Protein AF-A0A833X3F3-F1 (afdb_monomer)

Foldseek 3Di:
DDDDPDDDDDDDDPDDQDPVNVVVVVVVVVVPDPDDDDPDPDDDDDDDDDPPPPPPCVPVDPCDPVVVCVVPNDPPPPPDPPDDDDDDPVRDPVVDDDDDDPDPDDPDDDD

Structure (mmCIF, N/CA/C/O backbone):
data_AF-A0A833X3F3-F1
#
_entry.id   AF-A0A833X3F3-F1
#
loop_
_atom_site.group_PDB
_atom_site.id
_atom_site.type_symbol
_atom_site.label_atom_id
_atom_site.label_alt_id
_atom_site.label_comp_id
_atom_site.label_asym_id
_atom_site.label_entity_id
_atom_site.label_seq_id
_atom_site.pdbx_PDB_ins_code
_atom_site.Cartn_x
_atom_site.Cartn_y
_atom_site.Cartn_z
_atom_site.occupancy
_atom_site.B_iso_or_equiv
_atom_site.auth_seq_id
_atom_site.auth_comp_id
_atom_site.auth_asym_id
_atom_site.auth_atom_id
_atom_site.pdbx_PDB_model_num
ATOM 1 N N . MET A 1 1 ? 16.282 5.597 47.293 1.00 38.00 1 MET A N 1
ATOM 2 C CA . MET A 1 1 ? 17.051 6.548 46.465 1.00 38.00 1 MET A CA 1
ATOM 3 C C . MET A 1 1 ? 17.716 5.742 45.363 1.00 38.00 1 MET A C 1
ATOM 5 O O . MET A 1 1 ? 18.515 4.879 45.692 1.00 38.00 1 MET A O 1
ATOM 9 N N . ALA A 1 2 ? 17.310 5.920 44.106 1.00 45.19 2 ALA A N 1
ATOM 10 C CA . ALA A 1 2 ? 17.928 5.253 42.961 1.00 45.19 2 ALA A CA 1
ATOM 11 C C . ALA A 1 2 ? 18.658 6.318 42.140 1.00 45.19 2 ALA A C 1
ATOM 13 O O . ALA A 1 2 ? 18.017 7.202 41.574 1.00 45.19 2 ALA A O 1
ATOM 14 N N . GLU A 1 3 ? 19.988 6.266 42.126 1.00 47.59 3 GLU A N 1
ATOM 15 C CA . GLU A 1 3 ? 20.785 7.075 41.210 1.00 47.59 3 GLU A CA 1
ATOM 16 C C . GLU A 1 3 ? 20.753 6.424 39.828 1.00 47.59 3 GLU A C 1
ATOM 18 O O . GLU A 1 3 ? 21.233 5.309 39.631 1.00 47.59 3 GLU A O 1
ATOM 23 N N . VAL A 1 4 ? 20.162 7.124 38.862 1.00 52.81 4 VAL A N 1
ATOM 24 C CA . VAL A 1 4 ? 20.257 6.764 37.449 1.00 52.81 4 VAL A CA 1
ATOM 25 C C . VAL A 1 4 ? 21.462 7.510 36.892 1.00 52.81 4 VAL A C 1
ATOM 27 O O . VAL A 1 4 ? 21.416 8.723 36.684 1.00 52.81 4 VAL A O 1
ATOM 30 N N . LEU A 1 5 ? 22.561 6.791 36.672 1.00 58.34 5 LEU A N 1
ATOM 31 C CA . LEU A 1 5 ? 23.733 7.322 35.983 1.00 58.34 5 LEU A CA 1
ATOM 32 C C . LEU A 1 5 ? 23.346 7.643 34.533 1.00 58.34 5 LEU A C 1
ATOM 34 O O . LEU A 1 5 ? 23.220 6.752 33.693 1.00 58.34 5 LEU A O 1
ATOM 38 N N . SER A 1 6 ? 23.139 8.925 34.232 1.00 59.78 6 SER A N 1
ATOM 39 C CA . SER A 1 6 ? 22.945 9.390 32.859 1.00 59.78 6 SER A CA 1
ATOM 40 C C . SER A 1 6 ? 24.289 9.370 32.125 1.00 59.78 6 SER A C 1
ATOM 42 O O . SER A 1 6 ? 25.182 10.184 32.356 1.00 59.78 6 SER A O 1
ATOM 44 N N . SER A 1 7 ? 24.456 8.385 31.243 1.00 61.88 7 SER A N 1
ATOM 45 C CA . SER A 1 7 ? 25.636 8.275 30.387 1.00 61.88 7 SER A CA 1
ATOM 46 C C . SER A 1 7 ? 25.530 9.274 29.235 1.00 61.88 7 SER A C 1
ATOM 48 O O . SER A 1 7 ? 24.839 9.051 28.241 1.00 61.88 7 SER A O 1
ATOM 50 N N . ALA A 1 8 ? 26.194 10.417 29.377 1.00 66.19 8 ALA A N 1
ATOM 51 C CA . ALA A 1 8 ? 26.408 11.346 28.278 1.00 66.19 8 ALA A CA 1
ATOM 52 C C . ALA A 1 8 ? 27.613 10.898 27.428 1.00 66.19 8 ALA A C 1
ATOM 54 O O . ALA A 1 8 ? 28.658 10.587 27.998 1.00 66.19 8 ALA A O 1
ATOM 55 N N . ARG A 1 9 ? 27.504 10.971 26.081 1.00 61.28 9 ARG A N 1
ATOM 56 C CA . ARG A 1 9 ? 28.421 11.718 25.166 1.00 61.28 9 ARG A CA 1
ATOM 57 C C . ARG A 1 9 ? 28.469 11.181 23.713 1.00 61.28 9 ARG A C 1
ATOM 59 O O . ARG A 1 9 ? 29.050 10.131 23.492 1.00 61.28 9 ARG A O 1
ATOM 66 N N . LYS A 1 10 ? 28.016 12.044 22.768 1.00 62.38 10 LYS A N 1
ATOM 67 C CA . LYS A 1 10 ? 28.457 12.361 21.362 1.00 62.38 10 LYS A CA 1
ATOM 68 C C . LYS A 1 10 ? 28.687 11.176 20.386 1.00 62.38 10 LYS A C 1
ATOM 70 O O . LYS A 1 10 ? 29.169 10.138 20.798 1.00 62.38 10 LYS A O 1
ATOM 75 N N . ARG A 1 11 ? 28.491 11.270 19.053 1.00 59.59 11 ARG A N 1
ATO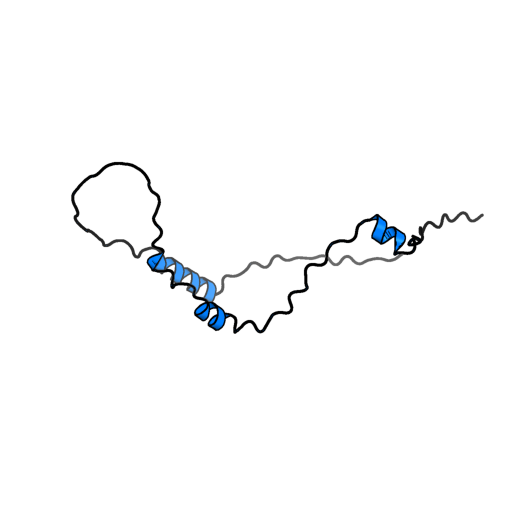M 76 C CA . ARG A 1 11 ? 29.162 12.149 18.049 1.00 59.59 11 ARG A CA 1
ATOM 77 C C . ARG A 1 11 ? 28.396 12.081 16.708 1.00 59.59 11 ARG A C 1
ATOM 79 O O . ARG A 1 11 ? 27.999 10.994 16.309 1.00 59.59 11 ARG A O 1
ATOM 86 N N . ASN A 1 12 ? 28.275 13.198 15.985 1.00 67.44 12 ASN A N 1
ATOM 87 C CA . ASN A 1 12 ? 27.904 13.192 14.562 1.00 67.44 12 ASN A CA 1
ATOM 88 C C . ASN A 1 12 ? 29.067 12.592 13.751 1.00 67.44 12 ASN A C 1
ATOM 90 O O . ASN A 1 12 ? 30.180 13.119 13.864 1.00 67.44 12 ASN A O 1
ATOM 94 N N . PRO A 1 13 ? 28.877 11.534 12.946 1.00 63.16 13 PRO A N 1
ATOM 95 C CA . PRO A 1 13 ? 29.948 11.056 12.087 1.00 63.16 13 PRO A CA 1
ATOM 96 C C . PRO A 1 13 ? 30.151 12.058 10.945 1.00 63.16 13 PRO A C 1
ATOM 98 O O . PRO A 1 13 ? 29.258 12.275 10.127 1.00 63.16 13 PRO A O 1
ATOM 101 N N . LYS A 1 14 ? 31.338 12.677 10.883 1.00 67.00 14 LYS A N 1
ATOM 102 C CA . LYS A 1 14 ? 31.827 13.288 9.642 1.00 67.00 14 LYS A CA 1
ATOM 103 C C . LYS A 1 14 ? 31.933 12.154 8.627 1.00 67.00 14 LYS A C 1
ATOM 105 O O . LYS A 1 14 ? 32.777 11.276 8.783 1.00 67.00 14 LYS A O 1
ATOM 110 N N . LYS A 1 15 ? 31.029 12.135 7.650 1.00 72.44 15 LYS A N 1
ATOM 111 C CA . LYS A 1 15 ? 31.095 11.195 6.535 1.00 72.44 15 LYS A CA 1
ATOM 112 C C . LYS A 1 15 ? 32.283 11.624 5.678 1.00 72.44 15 LYS A C 1
ATOM 114 O O . LYS A 1 15 ? 32.248 12.691 5.074 1.00 72.44 15 LYS A O 1
ATOM 119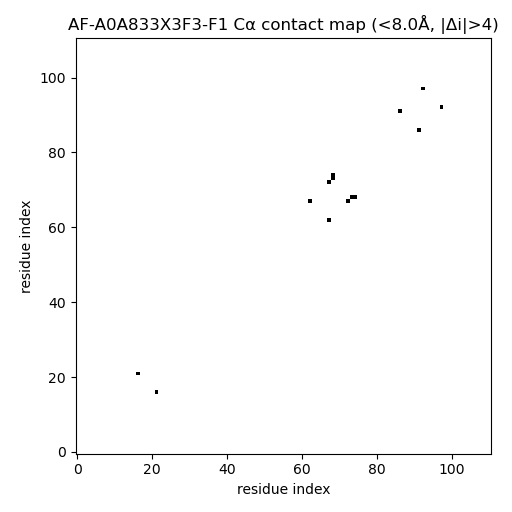 N N . PHE A 1 16 ? 33.359 10.851 5.727 1.00 77.50 16 PHE A N 1
ATOM 120 C CA . PHE A 1 16 ? 34.463 11.003 4.792 1.00 77.50 16 PHE A CA 1
ATOM 121 C C . PHE A 1 16 ? 33.992 10.430 3.459 1.00 77.50 16 PHE A C 1
ATOM 123 O O . PHE A 1 16 ? 33.497 9.305 3.433 1.00 77.50 16 PHE A O 1
ATOM 130 N N . LEU A 1 17 ? 34.086 11.225 2.392 1.00 83.62 17 LEU A N 1
ATOM 131 C CA . LEU A 1 17 ? 33.818 10.738 1.044 1.00 83.62 17 LEU A CA 1
ATOM 132 C C . LEU A 1 17 ? 34.808 9.617 0.741 1.00 83.62 17 LEU A C 1
ATOM 134 O O . LEU A 1 17 ? 36.013 9.759 0.966 1.00 83.62 17 LEU A O 1
ATOM 138 N N . THR A 1 18 ? 34.274 8.492 0.297 1.00 89.00 18 THR A N 1
ATOM 139 C CA . THR A 1 18 ? 35.054 7.323 -0.091 1.00 89.00 18 THR A CA 1
ATOM 140 C C . THR A 1 18 ? 35.553 7.478 -1.524 1.00 89.00 18 THR A C 1
ATOM 142 O O . THR A 1 18 ? 35.049 8.292 -2.296 1.00 89.00 18 THR A O 1
ATOM 145 N N . GLU A 1 19 ? 36.547 6.682 -1.911 1.00 87.81 19 GLU A N 1
ATOM 146 C CA . GLU A 1 19 ? 37.052 6.657 -3.289 1.00 87.81 19 GLU A CA 1
ATOM 147 C C . GLU A 1 19 ? 35.945 6.338 -4.306 1.00 87.81 19 GLU A C 1
ATOM 149 O O . GLU A 1 19 ? 35.893 6.936 -5.380 1.00 87.81 19 GLU A O 1
ATOM 154 N N . SER A 1 20 ? 34.986 5.494 -3.913 1.00 90.62 20 SER A N 1
ATOM 155 C CA . SER A 1 20 ? 33.786 5.214 -4.701 1.00 90.62 20 SER A CA 1
ATOM 156 C C . SER A 1 20 ? 32.909 6.453 -4.898 1.00 90.62 20 SER A C 1
ATOM 158 O O . SER A 1 20 ? 32.377 6.648 -5.988 1.00 90.62 20 SER A O 1
ATOM 160 N N . ASP A 1 21 ? 32.768 7.303 -3.876 1.00 93.00 21 ASP A N 1
ATOM 161 C CA . ASP A 1 21 ? 31.982 8.540 -3.980 1.00 93.00 21 ASP A CA 1
ATOM 162 C C . ASP A 1 21 ? 32.649 9.534 -4.944 1.00 93.00 21 ASP A C 1
ATOM 164 O O . ASP A 1 21 ? 31.972 10.204 -5.725 1.00 93.00 21 ASP A O 1
ATOM 168 N N . MET A 1 22 ? 33.985 9.598 -4.939 1.00 92.88 22 MET A N 1
ATOM 169 C CA . MET A 1 22 ? 34.743 10.432 -5.878 1.00 92.88 22 MET A CA 1
ATOM 170 C C . MET A 1 22 ? 34.644 9.916 -7.319 1.00 92.88 22 MET A C 1
ATOM 172 O O . MET A 1 22 ? 34.498 10.718 -8.241 1.00 92.88 22 MET A O 1
ATOM 176 N N . ALA A 1 23 ? 34.696 8.596 -7.521 1.00 93.19 23 ALA A N 1
ATOM 177 C CA . ALA A 1 23 ? 34.534 7.985 -8.839 1.00 93.19 23 ALA A CA 1
ATOM 178 C C . ALA A 1 23 ? 33.126 8.229 -9.407 1.00 93.19 23 ALA A C 1
ATOM 180 O O . ALA A 1 23 ? 32.982 8.610 -10.569 1.00 93.19 23 ALA A O 1
ATOM 181 N N . ALA A 1 24 ? 32.092 8.092 -8.572 1.00 92.94 24 ALA A N 1
ATOM 182 C CA . ALA A 1 24 ? 30.714 8.388 -8.958 1.00 92.94 24 ALA A CA 1
ATOM 183 C C . ALA A 1 24 ? 30.528 9.866 -9.345 1.00 92.94 24 ALA A C 1
ATOM 185 O O . ALA A 1 24 ? 29.888 10.170 -10.351 1.00 92.94 24 ALA A O 1
ATOM 186 N N . ALA A 1 25 ? 31.136 10.791 -8.594 1.00 91.69 25 ALA A N 1
ATOM 187 C CA . ALA A 1 25 ? 31.086 12.218 -8.911 1.00 91.69 25 ALA A CA 1
ATOM 188 C C . ALA A 1 25 ? 31.748 12.549 -10.263 1.00 91.69 25 ALA A C 1
ATOM 190 O O . ALA A 1 25 ? 31.244 13.395 -1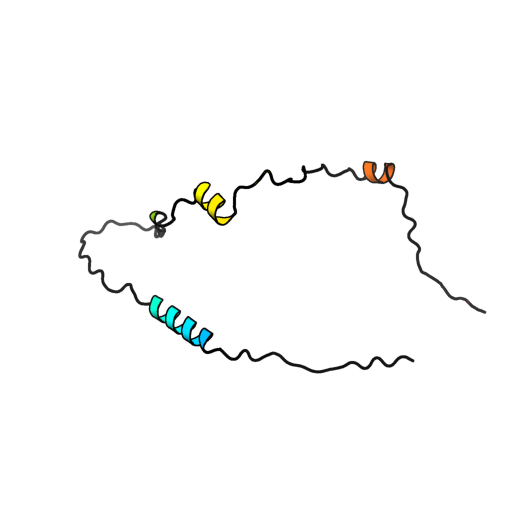1.000 1.00 91.69 25 ALA A O 1
ATOM 191 N N . GLN A 1 26 ? 32.842 11.869 -10.623 1.00 90.81 26 GLN A N 1
ATOM 192 C CA . GLN A 1 26 ? 33.497 12.059 -11.923 1.00 90.81 26 GLN A CA 1
ATOM 193 C C . GLN A 1 26 ? 32.629 11.596 -13.093 1.00 90.81 26 GLN A C 1
ATOM 195 O O . GLN A 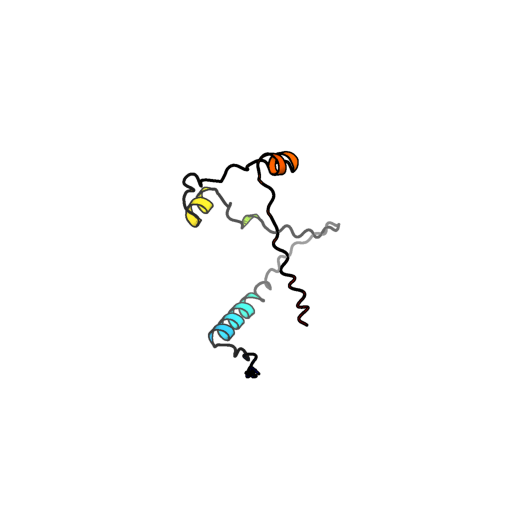1 26 ? 32.565 12.288 -14.106 1.00 90.81 26 GLN A O 1
ATOM 200 N N . GLN A 1 27 ? 31.928 10.470 -12.944 1.00 91.31 27 GLN A N 1
ATOM 201 C CA . GLN A 1 27 ? 31.003 10.000 -13.978 1.00 91.31 27 GLN A CA 1
ATOM 202 C C . GLN A 1 27 ? 29.834 10.969 -14.183 1.00 91.31 27 GLN A C 1
ATOM 204 O O . GLN A 1 27 ? 29.455 11.226 -15.320 1.00 91.31 27 GLN A O 1
ATOM 209 N N . LEU A 1 28 ? 29.305 11.567 -13.110 1.00 89.00 28 LEU A N 1
ATOM 210 C CA . LEU A 1 28 ? 28.257 12.588 -13.220 1.00 89.00 28 LEU A CA 1
ATOM 211 C C . LEU A 1 28 ? 28.732 13.849 -13.957 1.00 89.00 28 LEU A C 1
ATOM 213 O O . LEU A 1 28 ? 27.980 14.386 -14.762 1.00 89.00 28 LEU A O 1
ATOM 217 N N . MET A 1 29 ? 29.971 14.302 -13.727 1.00 86.81 29 MET A N 1
ATOM 218 C CA . MET A 1 29 ? 30.530 15.453 -14.453 1.00 86.81 29 MET A CA 1
ATOM 219 C C . MET A 1 29 ? 30.682 15.183 -15.956 1.00 86.81 29 MET A C 1
ATOM 221 O O . MET A 1 29 ? 30.466 16.085 -16.756 1.00 86.81 29 MET A O 1
ATOM 225 N N . GLN A 1 30 ? 31.018 13.950 -16.351 1.00 80.88 30 GLN A N 1
ATOM 226 C CA . GLN A 1 30 ? 31.160 13.578 -17.766 1.00 80.88 30 GLN A CA 1
ATOM 227 C C . GLN A 1 30 ? 29.833 13.596 -18.536 1.00 80.88 30 GLN A C 1
ATOM 229 O O . GLN A 1 30 ? 29.845 13.766 -19.747 1.00 80.88 30 GLN A O 1
ATOM 234 N N . LEU A 1 31 ? 28.698 13.441 -17.851 1.00 75.94 31 LEU A N 1
ATOM 235 C CA . LEU A 1 31 ? 27.372 13.436 -18.476 1.00 75.94 31 LEU A CA 1
ATOM 236 C C . LEU A 1 31 ? 26.781 14.841 -18.682 1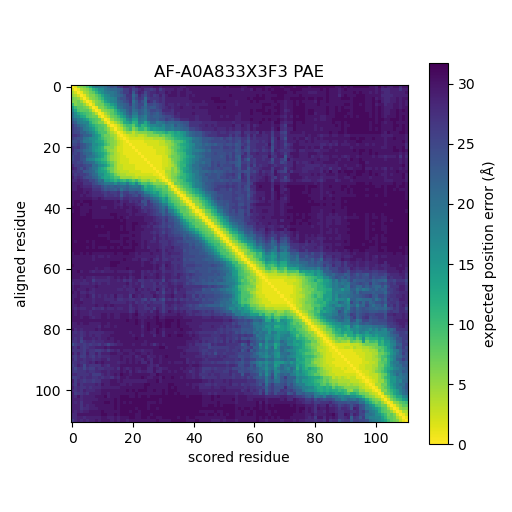.00 75.94 31 LEU A C 1
ATOM 238 O O . LEU A 1 31 ? 25.692 14.954 -19.234 1.00 75.94 31 LEU A O 1
ATOM 242 N N . SER A 1 32 ? 27.455 15.898 -18.219 1.00 70.69 32 SER A N 1
ATOM 243 C CA . SER A 1 32 ? 26.930 17.270 -18.269 1.00 70.69 32 SER A CA 1
ATOM 244 C C . SER A 1 32 ? 27.048 17.928 -19.650 1.00 70.69 32 SER A C 1
ATOM 246 O O . SER A 1 32 ? 26.201 18.747 -19.991 1.00 70.69 32 SER A O 1
ATOM 248 N N . ASP A 1 33 ? 28.063 17.587 -20.454 1.00 65.81 33 ASP A N 1
ATOM 249 C CA . ASP A 1 33 ? 28.489 18.445 -21.574 1.00 65.81 33 ASP A CA 1
ATOM 250 C C . ASP A 1 33 ? 28.513 17.731 -22.942 1.00 65.81 33 ASP A C 1
ATOM 252 O O . ASP A 1 33 ? 29.416 17.943 -23.751 1.00 65.81 33 ASP A O 1
ATOM 256 N N . GLU A 1 34 ? 27.509 16.906 -23.239 1.00 59.28 34 GLU A N 1
ATOM 257 C CA . GLU A 1 34 ? 27.372 16.241 -24.546 1.00 59.28 34 GLU A CA 1
ATOM 258 C C . GLU A 1 34 ? 26.133 16.737 -25.305 1.00 59.28 34 GLU A C 1
ATOM 260 O O . GLU A 1 34 ? 25.300 15.945 -25.712 1.00 59.28 34 GLU A O 1
ATOM 265 N N . ASP A 1 35 ? 26.001 18.050 -25.498 1.00 63.47 35 ASP A N 1
ATOM 266 C CA . ASP A 1 35 ? 25.100 18.612 -26.517 1.00 63.47 35 ASP A CA 1
ATOM 267 C C . ASP A 1 35 ? 25.641 19.961 -27.012 1.00 63.47 35 ASP A C 1
ATOM 269 O O . ASP A 1 35 ? 25.123 21.039 -26.729 1.00 63.47 35 ASP A O 1
ATOM 273 N N . SER A 1 36 ? 26.753 19.926 -27.751 1.00 60.53 36 SER A N 1
ATOM 274 C CA . SER A 1 36 ? 27.314 21.131 -28.377 1.00 60.53 36 SER A CA 1
ATOM 275 C C . SER A 1 36 ? 27.780 20.923 -29.813 1.00 60.53 36 SER A C 1
ATOM 277 O O . SER A 1 36 ? 28.732 21.556 -30.236 1.00 60.53 36 SER A O 1
ATOM 279 N N . ASN A 1 37 ? 27.112 20.079 -30.607 1.00 60.34 37 ASN A N 1
ATOM 280 C CA . ASN A 1 37 ? 27.330 20.056 -32.059 1.00 60.34 37 ASN A CA 1
ATOM 281 C C . ASN A 1 37 ? 26.076 19.624 -32.820 1.00 60.34 37 ASN A C 1
ATOM 283 O O . ASN A 1 37 ? 25.983 18.501 -33.306 1.00 60.34 37 ASN A O 1
ATOM 287 N N . ASN A 1 38 ? 25.129 20.543 -33.001 1.00 55.34 38 ASN A N 1
ATOM 288 C CA . ASN A 1 38 ? 24.186 20.408 -34.105 1.00 55.34 38 ASN A CA 1
ATOM 289 C C . ASN A 1 38 ? 23.911 21.767 -34.753 1.00 55.34 38 ASN A C 1
ATOM 291 O O . ASN A 1 38 ? 22.879 22.402 -34.547 1.00 55.34 38 ASN A O 1
ATOM 295 N N . ILE A 1 39 ? 24.877 22.236 -35.549 1.00 55.88 39 ILE A N 1
ATOM 296 C CA . ILE A 1 39 ? 24.642 23.305 -36.523 1.00 55.88 39 ILE A CA 1
ATOM 297 C C . ILE A 1 39 ? 23.790 22.693 -37.642 1.00 55.88 39 ILE A C 1
ATOM 299 O O . ILE A 1 39 ? 24.310 22.243 -38.660 1.00 55.88 39 ILE A O 1
ATOM 303 N N . ILE A 1 40 ? 22.471 22.651 -37.445 1.00 53.03 40 ILE A N 1
ATOM 304 C CA . ILE A 1 40 ? 21.515 22.426 -38.531 1.00 53.03 40 ILE A CA 1
ATOM 305 C C . ILE A 1 40 ? 20.997 23.792 -38.955 1.00 53.03 40 ILE A C 1
ATOM 307 O O . ILE A 1 40 ? 20.168 24.425 -38.303 1.00 53.03 40 ILE A O 1
ATOM 311 N N . THR A 1 41 ? 21.527 24.256 -40.078 1.00 55.88 41 THR A N 1
ATOM 312 C CA . THR A 1 41 ? 21.074 25.432 -40.809 1.00 55.88 41 THR A CA 1
ATOM 313 C C . THR A 1 41 ? 19.684 25.192 -41.398 1.00 55.88 41 THR A C 1
ATOM 315 O O . THR A 1 41 ? 19.553 24.892 -42.579 1.00 55.88 41 THR A O 1
ATOM 318 N N . ASN A 1 42 ? 18.625 25.379 -40.611 1.00 48.44 42 ASN A N 1
ATOM 319 C CA . ASN A 1 42 ? 17.264 25.424 -41.145 1.00 48.44 42 ASN A CA 1
ATOM 320 C C . ASN A 1 42 ? 16.624 26.791 -40.906 1.00 48.44 42 ASN A C 1
ATOM 322 O O . ASN A 1 42 ? 16.051 27.106 -39.868 1.00 48.44 42 ASN A O 1
ATOM 326 N N . ASN A 1 43 ? 16.715 27.607 -41.953 1.00 52.78 43 ASN A N 1
ATOM 327 C CA . ASN A 1 43 ? 15.851 28.753 -42.175 1.00 52.78 43 ASN A CA 1
ATOM 328 C C . ASN A 1 43 ? 14.382 28.304 -42.085 1.00 52.78 43 ASN A C 1
ATOM 330 O O . ASN A 1 43 ? 13.982 27.437 -42.858 1.00 52.78 43 ASN A O 1
ATOM 334 N N . LYS A 1 44 ? 13.569 28.943 -41.235 1.00 45.62 44 LYS A N 1
ATOM 335 C CA . LYS A 1 44 ? 12.436 29.821 -41.616 1.00 45.62 44 LYS A CA 1
ATOM 336 C C . LYS A 1 44 ? 11.469 29.963 -40.433 1.00 45.62 44 LYS A C 1
ATOM 338 O O . LYS A 1 44 ? 10.842 29.007 -40.002 1.00 45.62 44 LYS A O 1
ATOM 343 N N . LYS A 1 45 ? 11.354 31.203 -39.959 1.00 53.31 45 LYS A N 1
ATOM 344 C CA . LYS A 1 45 ? 10.437 31.688 -38.923 1.00 53.31 45 LYS A CA 1
ATOM 345 C C . LYS A 1 45 ? 8.995 31.226 -39.167 1.00 53.31 45 LYS A C 1
ATOM 347 O O . LYS A 1 45 ? 8.479 31.455 -40.265 1.00 53.31 45 LYS A O 1
ATOM 352 N N . LYS A 1 46 ? 8.352 30.691 -38.129 1.00 44.75 46 LYS A N 1
ATOM 353 C CA . LYS A 1 46 ? 6.920 30.855 -37.862 1.00 44.75 46 LYS A CA 1
ATOM 354 C C . LYS A 1 46 ? 6.726 31.020 -36.360 1.00 44.75 46 LYS A C 1
ATOM 356 O O . LYS A 1 46 ? 7.425 30.397 -35.572 1.00 44.75 46 LYS A O 1
ATOM 361 N N . ASP A 1 47 ? 5.861 31.967 -36.055 1.00 51.41 47 ASP A N 1
ATOM 362 C CA . ASP A 1 47 ? 5.647 32.613 -34.773 1.00 51.41 47 ASP A CA 1
ATOM 363 C C . ASP A 1 47 ? 4.870 31.748 -33.767 1.00 51.41 47 ASP A C 1
ATOM 365 O O . ASP A 1 47 ? 4.208 30.788 -34.158 1.00 51.41 47 ASP A O 1
ATOM 369 N N . ALA A 1 48 ? 4.882 32.236 -32.520 1.00 46.78 48 ALA A N 1
ATOM 370 C CA . ALA A 1 48 ? 4.006 31.919 -31.387 1.00 46.78 48 ALA A CA 1
ATOM 371 C C . ALA A 1 48 ? 4.395 30.708 -30.516 1.00 46.78 48 ALA A C 1
ATOM 373 O O . ALA A 1 48 ? 4.007 29.579 -30.777 1.00 46.78 48 ALA A O 1
ATOM 374 N N . ASP A 1 49 ? 5.177 31.009 -29.473 1.00 52.72 49 ASP A N 1
ATOM 375 C CA . ASP A 1 49 ? 4.723 30.967 -28.070 1.00 52.72 49 ASP A CA 1
ATOM 376 C C . ASP A 1 49 ? 3.833 29.769 -27.692 1.00 52.72 49 ASP A C 1
ATOM 378 O O . ASP A 1 49 ? 2.611 29.886 -27.718 1.00 52.72 49 ASP A O 1
ATOM 382 N N . ASP A 1 50 ? 4.465 28.641 -27.361 1.00 46.62 50 ASP A N 1
ATOM 383 C CA . ASP A 1 50 ? 4.090 27.750 -26.250 1.00 46.62 50 ASP A CA 1
ATOM 384 C C . ASP A 1 50 ? 5.218 26.716 -26.079 1.00 46.62 50 ASP A C 1
ATOM 386 O O . ASP A 1 50 ? 5.347 25.769 -26.855 1.00 46.62 50 ASP A O 1
ATOM 390 N N . ASP A 1 51 ? 6.116 26.962 -25.126 1.00 48.56 51 ASP A N 1
ATOM 391 C CA . ASP A 1 51 ? 7.223 26.064 -24.779 1.00 48.56 51 ASP A CA 1
ATOM 392 C C . ASP A 1 51 ? 6.694 24.957 -23.853 1.00 48.56 51 ASP A C 1
ATOM 394 O O . ASP A 1 51 ? 6.990 24.906 -22.659 1.00 48.56 51 ASP A O 1
ATOM 398 N N . GLU A 1 52 ? 5.836 24.091 -24.395 1.00 55.34 52 GLU A N 1
ATOM 399 C CA . GLU A 1 52 ? 5.658 22.754 -23.843 1.00 55.34 52 GLU A CA 1
ATOM 400 C C . GLU A 1 52 ? 6.758 21.883 -24.451 1.00 55.34 52 GLU A C 1
ATOM 402 O O . GLU A 1 52 ? 6.661 21.445 -25.598 1.00 55.34 52 GLU A O 1
ATOM 407 N N . GLU A 1 53 ? 7.833 21.648 -23.691 1.00 56.56 53 GLU A N 1
ATOM 408 C CA . GLU A 1 53 ? 8.781 20.578 -23.993 1.00 56.56 53 GLU A CA 1
ATOM 409 C C . GLU A 1 53 ? 7.990 19.269 -24.163 1.00 56.56 53 GLU A C 1
ATOM 411 O O . GLU A 1 53 ? 7.628 18.603 -23.186 1.00 56.56 53 GLU A O 1
ATOM 416 N N . GLU A 1 54 ? 7.711 18.883 -25.410 1.00 58.69 54 GLU A N 1
ATOM 417 C CA . GLU A 1 54 ? 7.265 17.537 -25.737 1.00 58.69 54 GLU A CA 1
ATOM 418 C C . GLU A 1 54 ? 8.412 16.588 -25.393 1.00 58.69 54 GLU A C 1
ATOM 420 O O . GLU A 1 54 ? 9.312 16.313 -26.189 1.00 58.69 54 GLU A O 1
ATOM 425 N N . VAL A 1 55 ? 8.399 16.108 -24.151 1.00 61.47 55 VAL A N 1
ATOM 426 C CA . VAL A 1 55 ? 9.282 15.047 -23.687 1.00 61.47 55 VAL A CA 1
ATOM 427 C C . VAL A 1 55 ? 9.069 13.871 -24.635 1.00 61.47 55 VAL A C 1
ATOM 429 O O . VAL A 1 55 ? 7.974 13.311 -24.664 1.00 61.47 55 VAL A O 1
ATOM 432 N N . ASP A 1 56 ? 10.093 13.515 -25.414 1.00 55.50 56 ASP A N 1
ATOM 433 C CA . ASP A 1 56 ? 10.093 12.384 -26.346 1.00 55.50 56 ASP A CA 1
ATOM 434 C C . ASP A 1 56 ? 9.731 11.087 -25.596 1.00 55.50 56 ASP A C 1
ATOM 436 O O . ASP A 1 56 ? 10.581 10.364 -25.065 1.00 55.50 56 ASP A O 1
ATOM 440 N N . GLN A 1 57 ? 8.430 10.791 -25.514 1.00 57.66 57 GLN A N 1
ATOM 441 C CA . GLN A 1 57 ? 7.915 9.575 -24.886 1.00 57.66 57 GLN A CA 1
ATOM 442 C C . GLN A 1 57 ? 8.249 8.333 -25.720 1.00 57.66 57 GLN A C 1
ATOM 444 O O . GLN A 1 57 ? 8.067 7.215 -25.242 1.00 57.66 57 GLN A O 1
ATOM 449 N N . SER A 1 58 ? 8.789 8.506 -26.931 1.00 57.28 58 SER A N 1
ATOM 450 C CA . SER A 1 58 ? 9.103 7.423 -27.863 1.00 57.28 58 SER A CA 1
ATOM 451 C C . SER A 1 58 ? 10.261 6.540 -27.377 1.00 57.28 58 SER A C 1
ATOM 453 O O . SER A 1 58 ? 10.400 5.396 -27.807 1.00 57.28 58 SER A O 1
ATOM 455 N N . ARG A 1 59 ? 11.070 7.014 -26.414 1.00 57.53 59 ARG A N 1
ATOM 456 C CA . ARG A 1 59 ? 12.111 6.198 -25.751 1.00 57.53 59 ARG A CA 1
ATOM 457 C C . ARG A 1 59 ? 11.610 5.385 -24.561 1.00 57.53 59 ARG A C 1
ATOM 459 O O . ARG A 1 59 ? 12.353 4.550 -24.038 1.00 57.53 59 ARG A O 1
ATOM 466 N N . ARG A 1 60 ? 10.377 5.610 -24.098 1.00 62.75 60 ARG A N 1
ATOM 467 C CA . AR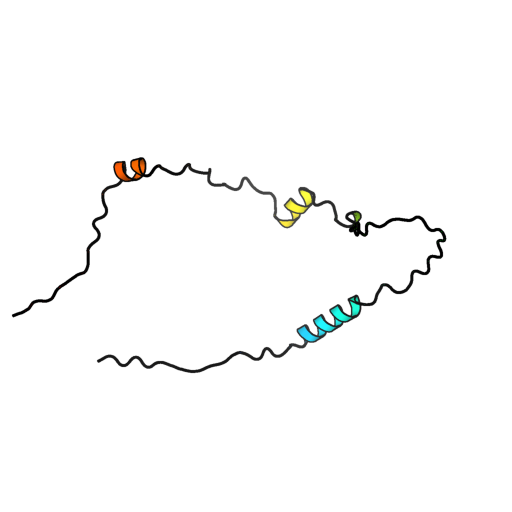G A 1 60 ? 9.780 4.782 -23.049 1.00 62.75 60 ARG A CA 1
ATOM 468 C C . ARG A 1 60 ? 9.346 3.479 -23.706 1.00 62.75 60 ARG A C 1
ATOM 470 O O . ARG A 1 60 ? 8.265 3.403 -24.273 1.00 62.75 60 ARG A O 1
ATOM 477 N N . SER A 1 61 ? 10.218 2.469 -23.635 1.00 67.88 61 SER A N 1
ATOM 478 C CA . SER A 1 61 ? 9.848 1.075 -23.899 1.00 67.88 61 SER A CA 1
ATOM 479 C C . SER A 1 61 ? 8.463 0.830 -23.306 1.00 67.88 61 SER A C 1
ATOM 481 O O . SER A 1 61 ? 8.257 1.094 -22.116 1.00 67.88 61 SER A O 1
ATOM 483 N N . GLU A 1 62 ? 7.507 0.439 -24.149 1.00 78.25 62 GLU A N 1
ATOM 484 C CA . GLU A 1 62 ? 6.131 0.207 -23.731 1.00 78.25 62 GLU A CA 1
ATOM 485 C C . GLU A 1 62 ? 6.159 -0.753 -22.541 1.00 78.25 62 GLU A C 1
ATOM 487 O O . GLU A 1 62 ? 6.600 -1.900 -22.649 1.00 78.25 62 GLU A O 1
ATOM 492 N N . ILE A 1 63 ? 5.743 -0.266 -21.369 1.00 83.56 63 ILE A N 1
ATOM 493 C CA . ILE A 1 63 ? 5.680 -1.091 -20.165 1.00 83.56 63 ILE A CA 1
ATOM 494 C C . ILE A 1 63 ? 4.506 -2.047 -20.364 1.00 83.56 63 ILE A C 1
ATOM 496 O O . ILE A 1 63 ? 3.361 -1.750 -20.023 1.00 83.56 63 ILE A O 1
ATOM 500 N N . THR A 1 64 ? 4.791 -3.186 -20.984 1.00 87.81 64 THR A N 1
ATOM 501 C CA . THR A 1 64 ? 3.810 -4.237 -21.231 1.00 87.81 64 THR A CA 1
ATOM 502 C C . THR A 1 64 ? 3.626 -5.093 -19.984 1.00 87.81 64 THR A C 1
ATOM 504 O O . THR A 1 64 ? 4.514 -5.205 -19.136 1.00 87.81 64 THR A O 1
ATOM 507 N N . SER A 1 65 ? 2.481 -5.770 -19.890 1.00 81.69 65 SER A N 1
ATOM 508 C CA . SER A 1 65 ? 2.253 -6.767 -18.839 1.00 81.69 65 SER A CA 1
ATOM 509 C C . SER A 1 65 ? 3.335 -7.851 -18.821 1.00 81.69 65 SER A C 1
ATOM 511 O O . SER A 1 65 ? 3.681 -8.321 -17.748 1.00 81.69 65 SER A O 1
ATOM 513 N N . ALA A 1 66 ? 3.929 -8.185 -19.973 1.00 87.25 66 ALA A N 1
ATOM 514 C CA . ALA A 1 66 ? 5.034 -9.137 -20.058 1.00 87.25 66 ALA A CA 1
ATOM 515 C C . ALA A 1 66 ? 6.297 -8.635 -19.338 1.00 87.25 66 ALA A C 1
ATOM 517 O O . ALA A 1 66 ? 6.886 -9.382 -18.566 1.00 87.25 66 ALA A O 1
ATOM 518 N N . VAL A 1 67 ? 6.668 -7.362 -19.523 1.00 90.75 67 VAL A N 1
ATOM 519 C CA . VAL A 1 67 ? 7.812 -6.744 -18.823 1.00 90.75 67 VAL A CA 1
ATOM 520 C C . VAL A 1 67 ? 7.557 -6.683 -17.313 1.00 90.75 67 VAL A C 1
ATOM 522 O O . VAL A 1 67 ? 8.455 -6.925 -16.510 1.00 90.75 67 VAL A O 1
ATOM 525 N N . ILE A 1 68 ? 6.317 -6.403 -16.904 1.00 88.88 68 ILE A N 1
ATOM 526 C CA . ILE A 1 68 ? 5.932 -6.395 -15.486 1.00 88.88 68 ILE A CA 1
ATOM 527 C C . ILE A 1 68 ? 6.012 -7.813 -14.894 1.00 88.88 68 ILE A C 1
ATOM 529 O O . ILE A 1 68 ? 6.579 -7.984 -13.816 1.00 88.88 68 ILE A O 1
ATOM 533 N N . GLU A 1 69 ? 5.489 -8.826 -15.590 1.00 90.31 69 GLU A N 1
ATOM 534 C CA . GLU A 1 69 ? 5.573 -10.234 -15.172 1.00 90.31 69 GLU A CA 1
ATOM 535 C C . GLU A 1 69 ? 7.015 -10.757 -15.144 1.00 90.31 69 GLU A C 1
ATOM 537 O O . GLU A 1 69 ? 7.339 -11.601 -14.313 1.00 90.31 69 GLU A O 1
ATOM 542 N N . GLU A 1 70 ? 7.893 -10.271 -16.019 1.00 86.62 70 GLU A N 1
ATOM 543 C CA . GLU A 1 70 ? 9.314 -10.632 -16.026 1.00 86.62 70 GLU A CA 1
ATOM 544 C C . GLU A 1 70 ? 10.040 -10.093 -14.786 1.00 86.62 70 GLU A C 1
ATOM 546 O O . GLU A 1 70 ? 10.799 -10.821 -14.145 1.00 86.62 70 GLU A O 1
ATOM 551 N N . ILE A 1 71 ? 9.772 -8.839 -14.410 1.00 91.69 71 ILE A N 1
ATOM 552 C CA . ILE A 1 71 ? 10.429 -8.182 -13.270 1.00 91.69 71 ILE A CA 1
ATOM 553 C C . ILE A 1 71 ? 9.862 -8.672 -11.930 1.00 91.69 71 ILE A C 1
ATOM 555 O O . ILE A 1 71 ? 10.616 -8.893 -10.982 1.00 91.69 71 ILE A O 1
ATOM 559 N N . PHE A 1 72 ? 8.538 -8.821 -11.828 1.00 87.56 72 PHE A N 1
ATOM 560 C CA . PHE A 1 72 ? 7.847 -9.117 -10.565 1.00 87.56 72 PHE A CA 1
ATOM 561 C C . PHE A 1 72 ? 7.369 -10.571 -10.438 1.00 87.56 72 PHE A C 1
ATOM 563 O O . PHE A 1 72 ? 6.893 -10.966 -9.372 1.00 87.56 72 PHE A O 1
ATOM 570 N N . GLY A 1 73 ? 7.518 -11.378 -11.489 1.00 87.50 73 GLY A N 1
ATOM 571 C CA . GLY A 1 73 ? 6.943 -12.716 -11.570 1.00 87.50 73 GLY A CA 1
ATOM 572 C C . GLY A 1 73 ? 5.448 -12.692 -11.905 1.00 87.50 73 GLY A C 1
ATOM 573 O O . GLY A 1 73 ? 4.776 -11.661 -11.852 1.00 87.50 73 GLY A O 1
ATOM 574 N N . LYS A 1 74 ? 4.901 -13.864 -12.241 1.00 85.25 74 LYS A N 1
ATOM 575 C CA . LYS A 1 74 ? 3.457 -14.029 -12.445 1.00 85.25 74 LYS A CA 1
ATOM 576 C C . LYS A 1 74 ? 2.745 -13.949 -11.101 1.00 85.25 74 LYS A C 1
ATOM 578 O O . LYS A 1 74 ? 3.056 -14.708 -10.185 1.00 85.25 74 LYS A O 1
ATOM 583 N N . GLU A 1 75 ? 1.784 -13.037 -10.987 1.00 76.06 75 GLU A N 1
ATOM 584 C CA . GLU A 1 75 ? 0.970 -12.902 -9.782 1.00 76.06 75 GLU A CA 1
ATOM 585 C C . GLU A 1 75 ? 0.009 -14.098 -9.668 1.00 76.06 75 GLU A C 1
ATOM 587 O O . GLU A 1 75 ? -1.108 -14.092 -10.192 1.00 76.06 75 GLU A O 1
ATOM 592 N N . ASP A 1 76 ? 0.426 -15.149 -8.962 1.00 73.44 76 ASP A N 1
ATOM 593 C CA . ASP A 1 76 ? -0.475 -16.226 -8.557 1.00 73.44 76 ASP A CA 1
ATOM 594 C C . ASP A 1 76 ? -1.469 -15.678 -7.530 1.00 73.44 76 ASP A C 1
ATOM 596 O O . ASP A 1 76 ? -1.155 -15.560 -6.347 1.00 73.44 76 ASP A O 1
ATOM 600 N N . ARG A 1 77 ? -2.663 -15.297 -8.017 1.00 67.81 77 ARG A N 1
ATOM 601 C CA . ARG A 1 77 ? -3.873 -14.903 -7.264 1.00 67.81 77 ARG A CA 1
ATOM 602 C C . ARG A 1 77 ? -3.566 -14.467 -5.831 1.00 67.81 77 ARG A C 1
ATOM 604 O O . ARG A 1 77 ? -3.922 -15.163 -4.875 1.00 67.81 77 ARG A O 1
ATOM 611 N N . VAL A 1 78 ? -2.924 -13.308 -5.684 1.00 66.94 78 VAL A N 1
ATOM 612 C CA . VAL A 1 78 ? -2.644 -12.736 -4.367 1.00 66.94 78 VAL A CA 1
ATOM 613 C C . VAL A 1 78 ? -3.955 -12.676 -3.598 1.00 66.94 78 VAL A C 1
ATOM 615 O O . VAL A 1 78 ? -4.959 -12.132 -4.070 1.00 66.94 78 VAL A O 1
ATOM 618 N N . TYR A 1 79 ? -3.963 -13.304 -2.422 1.00 68.31 79 TYR A N 1
ATOM 619 C CA . TYR A 1 79 ? -5.119 -13.403 -1.541 1.00 68.31 79 TYR A CA 1
ATOM 620 C C . TYR A 1 79 ? -5.416 -12.018 -0.962 1.00 68.31 79 TYR A C 1
ATOM 622 O O . TYR A 1 79 ? -5.128 -11.730 0.198 1.00 68.31 79 TYR A O 1
ATOM 630 N N . ARG A 1 80 ? -5.948 -11.111 -1.786 1.00 71.06 80 ARG A N 1
ATOM 631 C CA . ARG A 1 80 ? -6.304 -9.768 -1.352 1.00 71.06 80 ARG A CA 1
ATOM 632 C C . ARG A 1 80 ? -7.434 -9.918 -0.338 1.00 71.06 80 ARG A C 1
ATOM 634 O O . ARG A 1 80 ? -8.513 -10.394 -0.711 1.00 71.06 80 ARG A O 1
ATOM 641 N N . PRO A 1 81 ? -7.237 -9.522 0.932 1.00 74.50 81 PRO A N 1
ATOM 642 C CA . PRO A 1 81 ? -8.307 -9.588 1.909 1.00 74.50 81 PRO A CA 1
ATOM 643 C C . PRO A 1 81 ? -9.491 -8.786 1.372 1.00 74.50 81 PRO A C 1
ATOM 645 O O . PRO A 1 81 ? -9.350 -7.609 1.024 1.00 74.50 81 PRO A O 1
ATOM 648 N N . LYS A 1 82 ? -10.661 -9.425 1.253 1.00 80.12 82 LYS A N 1
ATOM 649 C CA . LYS A 1 82 ? -11.877 -8.726 0.827 1.00 80.12 82 LYS A CA 1
ATOM 650 C C . LYS A 1 82 ? -12.092 -7.546 1.770 1.00 80.12 82 LYS A C 1
ATOM 652 O O . LYS A 1 82 ? -12.056 -7.723 2.988 1.00 80.12 82 LYS A O 1
ATOM 657 N N . LYS A 1 83 ? -12.328 -6.353 1.212 1.00 80.62 83 LYS A N 1
ATOM 658 C CA . LYS A 1 83 ? -12.654 -5.162 2.004 1.00 80.62 83 LYS A CA 1
ATOM 659 C C . LYS A 1 83 ? -13.881 -5.480 2.862 1.00 80.62 83 LYS A C 1
ATOM 661 O O . LYS A 1 83 ? -14.987 -5.630 2.344 1.00 80.62 83 LYS A O 1
ATOM 666 N N . ARG A 1 84 ? -13.682 -5.643 4.171 1.00 78.25 84 ARG A N 1
ATOM 667 C CA . ARG A 1 84 ? -14.781 -5.821 5.125 1.00 78.25 84 ARG A CA 1
ATOM 668 C C . ARG A 1 84 ? -15.415 -4.457 5.355 1.00 78.25 84 ARG A C 1
ATOM 670 O O . ARG A 1 84 ? -14.709 -3.466 5.506 1.00 78.25 84 ARG A O 1
ATOM 677 N N . ARG A 1 85 ? -16.747 -4.405 5.378 1.00 87.44 85 ARG A N 1
ATOM 678 C CA . ARG A 1 85 ? -17.456 -3.191 5.794 1.00 87.44 85 ARG A CA 1
ATOM 679 C C . ARG A 1 85 ? -17.166 -2.927 7.271 1.00 87.44 85 ARG A C 1
ATOM 681 O O . ARG A 1 85 ? -17.121 -3.871 8.064 1.00 87.44 85 ARG A O 1
ATOM 688 N N . TYR A 1 86 ? -16.973 -1.658 7.620 1.00 89.62 86 TYR A N 1
ATOM 689 C CA . TYR A 1 86 ? -16.891 -1.238 9.014 1.00 89.62 86 TYR A CA 1
ATOM 690 C C . TYR A 1 86 ? -18.214 -1.545 9.723 1.00 89.62 86 TYR A C 1
ATOM 692 O O . TYR A 1 86 ? -19.286 -1.496 9.116 1.00 89.62 86 TYR A O 1
ATOM 700 N N . ARG A 1 87 ? -18.127 -1.905 11.005 1.00 92.19 87 ARG A N 1
ATOM 701 C CA . ARG A 1 87 ? -19.302 -2.061 11.868 1.00 92.19 87 ARG A CA 1
ATOM 702 C C . ARG A 1 87 ? -19.743 -0.686 12.368 1.00 92.19 87 ARG A C 1
ATOM 704 O O . ARG A 1 87 ? -18.903 0.191 12.552 1.00 92.19 87 ARG A O 1
ATOM 711 N N . THR A 1 88 ? -21.042 -0.513 12.591 1.00 95.38 88 THR A N 1
ATOM 712 C CA . THR A 1 88 ? -21.574 0.677 13.269 1.00 95.38 88 THR A CA 1
ATOM 713 C C . THR A 1 88 ? -21.194 0.660 14.751 1.00 95.38 88 THR A C 1
ATOM 715 O O . THR A 1 88 ? -20.917 -0.406 15.307 1.00 95.38 88 THR A O 1
ATOM 718 N N . LEU A 1 89 ? -21.206 1.829 15.400 1.00 94.50 89 LEU A N 1
ATOM 719 C CA . LEU A 1 89 ? -20.952 1.935 16.842 1.00 94.50 89 LEU A CA 1
ATOM 720 C C . LEU A 1 89 ? -21.958 1.102 17.645 1.00 94.50 89 LEU A C 1
ATOM 722 O O . LEU A 1 89 ? -21.545 0.289 18.467 1.00 94.50 89 LEU A O 1
ATOM 726 N N . ASP A 1 90 ? -23.251 1.194 17.326 1.00 95.88 90 ASP A N 1
ATOM 727 C CA . ASP A 1 90 ? -24.302 0.399 17.979 1.00 95.88 90 ASP A CA 1
ATOM 728 C C . ASP A 1 90 ? -24.055 -1.108 17.852 1.00 95.88 90 ASP A C 1
ATOM 730 O O . ASP A 1 90 ? -24.218 -1.859 18.815 1.00 95.88 90 ASP A O 1
ATOM 734 N N . SER A 1 91 ? -23.597 -1.571 16.681 1.00 95.50 91 SER A N 1
ATOM 735 C CA . SER A 1 91 ? -23.248 -2.980 16.468 1.00 95.50 91 SER A CA 1
ATOM 736 C C . SER A 1 91 ? -22.075 -3.422 17.340 1.00 95.50 91 SER A C 1
ATOM 738 O O . SER A 1 91 ? -22.002 -4.595 17.698 1.00 95.50 91 SER A O 1
ATOM 740 N N . ILE A 1 92 ? -21.147 -2.523 17.664 1.00 95.06 92 ILE A N 1
ATOM 741 C CA . ILE A 1 92 ? -20.024 -2.823 18.553 1.00 95.06 92 ILE A CA 1
ATOM 742 C C . ILE A 1 92 ? -20.516 -2.856 20.001 1.00 95.06 92 ILE A C 1
ATOM 744 O O . ILE A 1 92 ? -20.255 -3.839 20.689 1.00 95.06 92 ILE A O 1
ATOM 748 N N . TYR A 1 93 ? -21.272 -1.853 20.453 1.00 93.44 93 TYR A N 1
ATOM 749 C CA . TYR A 1 93 ? -21.770 -1.787 21.833 1.00 93.44 93 TYR A CA 1
ATOM 750 C C . TYR A 1 93 ? -22.739 -2.919 22.183 1.00 93.44 93 TYR A C 1
ATOM 752 O O . TYR A 1 93 ? -22.689 -3.442 23.290 1.00 93.44 93 TYR A O 1
ATOM 760 N N . THR A 1 94 ? -23.583 -3.344 21.243 1.00 94.50 94 THR A N 1
ATOM 761 C CA . THR A 1 94 ? -24.503 -4.477 21.461 1.00 94.50 94 THR A CA 1
ATOM 762 C C . THR A 1 94 ? -23.803 -5.835 21.417 1.00 94.50 94 THR A C 1
ATOM 764 O O . THR A 1 94 ? -24.229 -6.767 22.094 1.00 94.50 94 THR A O 1
ATOM 767 N N . ALA A 1 95 ? -22.726 -5.968 20.634 1.00 95.81 95 ALA A N 1
ATOM 768 C CA . ALA A 1 95 ? -21.998 -7.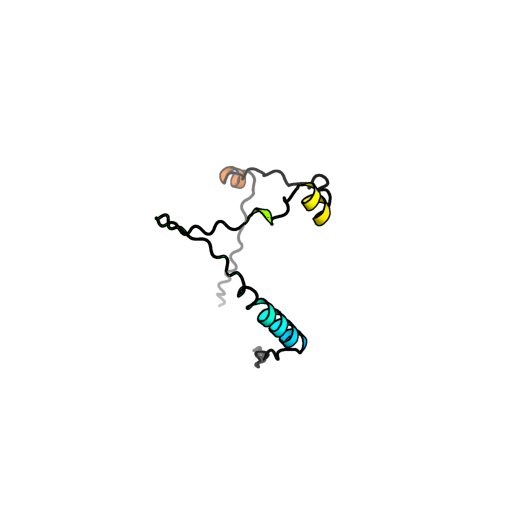229 20.488 1.00 95.81 95 ALA A CA 1
ATOM 769 C C . ALA A 1 95 ? -20.874 -7.423 21.518 1.00 95.81 95 ALA A C 1
ATOM 771 O O . ALA A 1 95 ? -20.340 -8.529 21.630 1.00 95.81 95 ALA A O 1
ATOM 772 N N . THR A 1 96 ? -20.462 -6.368 22.224 1.00 94.25 96 THR A N 1
ATOM 773 C CA . THR A 1 96 ? -19.326 -6.399 23.156 1.00 94.25 96 THR A CA 1
ATOM 774 C C . THR A 1 96 ? -19.774 -6.158 24.594 1.00 94.25 96 THR A C 1
ATOM 776 O O . THR A 1 96 ? -20.787 -5.518 24.854 1.00 94.25 96 THR A O 1
ATOM 779 N N . LYS A 1 97 ? -19.022 -6.707 25.555 1.00 91.81 97 LYS A N 1
ATOM 780 C CA . LYS A 1 97 ? -19.219 -6.410 26.979 1.00 91.81 97 LYS A CA 1
ATOM 781 C C . LYS A 1 97 ? -18.467 -5.122 27.333 1.00 91.81 97 LYS A C 1
ATOM 783 O O . LYS A 1 97 ? -17.371 -4.925 26.803 1.00 91.81 97 LYS A O 1
ATOM 788 N N . PRO A 1 98 ? -19.004 -4.280 28.232 1.00 87.56 98 PRO A N 1
ATOM 789 C CA . PRO A 1 98 ? -18.312 -3.075 28.669 1.00 87.56 98 PRO A CA 1
ATOM 790 C C . PRO A 1 98 ? -16.965 -3.437 29.303 1.00 87.56 98 PRO A C 1
ATOM 792 O O . PRO A 1 98 ? -16.864 -4.369 30.104 1.00 87.56 98 PRO A O 1
ATOM 795 N N . MET A 1 99 ? -15.924 -2.704 28.917 1.00 85.00 99 MET A N 1
ATOM 796 C CA . MET A 1 99 ? -14.586 -2.869 29.470 1.00 85.00 99 MET A CA 1
ATOM 797 C C . MET A 1 99 ? -14.486 -2.056 30.762 1.00 85.00 99 MET A C 1
ATOM 799 O O . MET A 1 99 ? -14.635 -0.838 30.740 1.00 85.00 99 MET A O 1
ATOM 803 N N . MET A 1 100 ? -14.245 -2.727 31.890 1.00 84.94 100 MET A N 1
ATOM 804 C CA . MET A 1 100 ? -14.024 -2.054 33.172 1.00 84.94 100 MET A CA 1
ATOM 805 C C . MET A 1 100 ? -12.603 -1.489 33.184 1.00 84.94 100 MET A C 1
ATOM 807 O O . MET A 1 100 ? -11.632 -2.246 33.254 1.00 84.94 100 MET A O 1
ATOM 811 N N . ILE A 1 101 ? -12.481 -0.168 33.088 1.00 83.06 101 ILE A N 1
ATOM 812 C CA . ILE A 1 101 ? -11.207 0.529 33.258 1.00 83.06 101 ILE A CA 1
ATOM 813 C C . ILE A 1 101 ? -10.927 0.552 34.762 1.00 83.06 101 ILE A C 1
ATOM 815 O O . ILE A 1 101 ? -11.717 1.092 35.532 1.00 83.06 101 ILE A O 1
ATOM 819 N N . ARG A 1 102 ? -9.843 -0.098 35.200 1.00 79.31 102 ARG A N 1
ATOM 820 C CA . ARG A 1 102 ? -9.378 0.032 36.584 1.00 79.31 102 ARG A CA 1
ATOM 821 C C . ARG A 1 102 ? -8.677 1.378 36.688 1.00 79.31 102 ARG A C 1
ATOM 823 O O . ARG A 1 102 ? -7.605 1.553 36.118 1.00 79.31 102 ARG A O 1
ATOM 830 N N . GLU A 1 103 ? -9.314 2.330 37.354 1.00 72.00 103 GLU A N 1
ATOM 831 C CA . GLU A 1 103 ? -8.660 3.571 37.752 1.00 72.00 103 GLU A CA 1
ATOM 832 C C . GLU A 1 103 ? -7.667 3.226 38.865 1.00 72.00 103 GLU A C 1
ATOM 834 O O . GLU A 1 103 ? -8.056 2.928 39.993 1.00 72.00 103 GLU A O 1
ATOM 839 N N . GLU A 1 104 ? -6.375 3.189 38.545 1.00 64.25 104 GLU A N 1
ATOM 840 C CA . GLU A 1 104 ? -5.333 3.108 39.567 1.00 64.25 104 GLU A CA 1
ATOM 841 C C . GLU A 1 104 ? -5.208 4.478 40.245 1.00 64.25 104 GLU A C 1
ATOM 843 O O . GLU A 1 104 ? -4.420 5.333 39.849 1.00 64.25 104 GLU A O 1
ATOM 848 N N . GLY A 1 105 ? -6.055 4.695 41.251 1.00 56.53 105 GLY A N 1
ATOM 849 C CA . GLY A 1 105 ? -6.042 5.855 42.133 1.00 56.53 105 GLY A CA 1
ATOM 850 C C . GLY A 1 105 ? -6.111 5.415 43.591 1.00 56.53 105 GLY A C 1
ATOM 851 O O . GLY A 1 105 ? -7.165 5.493 44.216 1.00 56.53 105 GLY A O 1
ATOM 852 N N . GLU A 1 106 ? -4.994 4.949 44.152 1.00 56.91 106 GLU A N 1
ATOM 853 C CA . GLU A 1 106 ? -4.875 4.783 45.603 1.00 56.91 106 GLU A CA 1
ATOM 854 C C . GLU A 1 106 ? -4.581 6.143 46.255 1.00 56.91 106 GLU A C 1
ATOM 856 O O . GLU A 1 106 ? -3.441 6.603 46.324 1.00 56.91 106 GLU A O 1
ATOM 861 N N . ILE A 1 107 ? -5.628 6.793 46.768 1.00 52.72 107 ILE A N 1
ATOM 862 C CA . ILE A 1 107 ? -5.491 7.807 4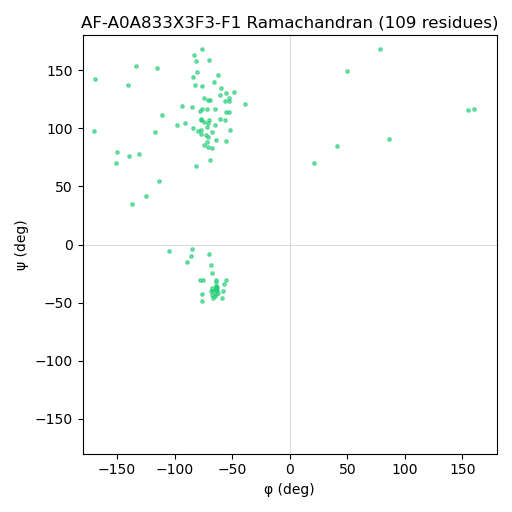7.817 1.00 52.72 107 ILE A CA 1
ATOM 863 C C . ILE A 1 107 ? -5.127 7.062 49.106 1.00 52.72 107 ILE A C 1
ATOM 865 O O . ILE A 1 107 ? -5.983 6.485 49.777 1.00 52.72 107 ILE A O 1
ATOM 869 N N . LEU A 1 108 ? -3.844 7.076 49.464 1.00 47.41 108 LEU A N 1
ATOM 870 C CA . LEU A 1 108 ? -3.371 6.695 50.793 1.00 47.41 108 LEU A CA 1
ATOM 871 C C . LEU A 1 108 ? -3.748 7.797 51.797 1.00 47.41 108 LEU A C 1
ATOM 873 O O . LEU A 1 108 ? -3.004 8.754 51.988 1.00 47.41 108 LEU A O 1
ATOM 877 N N . GLN A 1 109 ? -4.888 7.642 52.472 1.00 47.97 109 GLN A N 1
ATOM 878 C CA . GLN A 1 109 ? -5.020 8.108 53.854 1.00 47.97 109 GLN A CA 1
ATOM 879 C C . GLN A 1 109 ? -4.679 6.939 54.780 1.00 47.97 109 GLN A C 1
ATOM 881 O O . GLN A 1 109 ? -5.316 5.885 54.750 1.00 47.97 109 GLN A O 1
ATOM 886 N N . ARG A 1 110 ? -3.646 7.129 55.596 1.00 44.38 110 ARG A N 1
ATOM 887 C CA . ARG A 1 110 ? -3.313 6.314 56.768 1.00 44.38 110 ARG A CA 1
ATOM 888 C C . ARG A 1 110 ? -3.011 7.277 57.935 1.00 44.38 110 ARG A C 1
ATOM 890 O O . ARG A 1 110 ? -2.700 8.431 57.652 1.00 44.38 110 ARG A O 1
ATOM 897 N N . PRO A 1 111 ? -3.218 6.814 59.180 1.00 51.62 111 PRO A N 1
ATOM 898 C CA . PRO A 1 111 ? -3.832 7.552 60.292 1.00 51.62 111 PRO A CA 1
ATOM 899 C C . PRO A 1 111 ? -3.000 8.697 60.868 1.00 51.62 111 PRO A C 1
A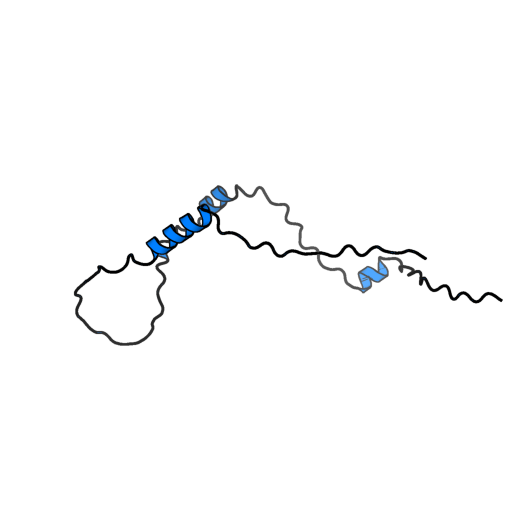TOM 901 O O . PRO A 1 111 ? -1.754 8.631 60.775 1.00 51.62 111 PRO A O 1
#

Mean predicted aligned error: 23.26 Å

Radius of gyration: 34.16 Å; Cα contacts (8 Å, |Δi|>4): 7; chains: 1; bounding box: 62×49×102 Å

Solvent-accessible surface area (backbone atoms only — not comparable to full-atom values): 8294 Å² total; per-residue (Å²): 138,82,86,76,84,78,85,83,80,90,78,86,80,81,79,74,83,46,73,66,55,54,53,53,52,52,55,56,60,68,69,72,76,83,82,86,83,78,93,71,91,73,90,75,94,79,86,80,95,74,93,69,81,77,71,76,61,85,76,58,71,79,87,41,72,65,60,51,32,68,77,74,41,79,81,74,76,73,84,70,77,74,86,71,79,82,78,54,70,67,61,48,62,73,73,46,78,87,80,84,78,80,79,92,70,85,80,84,83,77,135

pLDDT: mean 71.76, std 16.58, range [38.0, 95.88]

Organism: Juglans regia (NCBI:txid51240)

Secondary structure (DSSP, 8-state):
---------------PPPHHHHHHHHHHHHTS------------------------GGGS----HHHHHHHH-------PPP-PPPPPHHHHHHHSPPP------------

Sequence (111 aa):
MAEVLSSARKRNPKKFLTESDMAAAQQLMQLSDEDSNNIITNNKKKDADDDEEEVDQSRRSEITSAVIEEIFGKEDRVYRPKKRRYRTLDSIYTATKPMMIREEGEILQRP